Protein A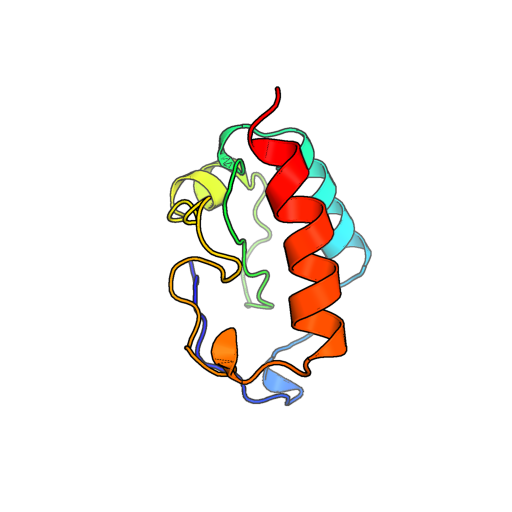F-A0A328TU14-F1 (afdb_monomer)

Structure (mmCIF, N/CA/C/O backbone):
data_AF-A0A328TU14-F1
#
_entry.id   AF-A0A328TU14-F1
#
loop_
_atom_site.group_PDB
_atom_site.id
_atom_site.type_symbol
_atom_site.label_atom_id
_atom_site.label_alt_id
_atom_site.label_comp_id
_atom_site.label_asym_id
_atom_site.label_entity_id
_atom_site.label_seq_id
_atom_site.pdbx_PDB_ins_code
_atom_site.Cartn_x
_atom_site.Cartn_y
_atom_site.Cartn_z
_atom_site.occupancy
_atom_site.B_iso_or_equiv
_atom_site.auth_seq_id
_atom_site.auth_comp_id
_atom_site.auth_asym_id
_atom_site.auth_atom_id
_atom_site.pdbx_PDB_model_num
ATOM 1 N N . MET A 1 1 ? -0.524 -11.415 8.431 1.00 70.50 1 MET A N 1
ATOM 2 C CA . MET A 1 1 ? -0.606 -10.410 7.354 1.00 70.50 1 MET A CA 1
ATOM 3 C 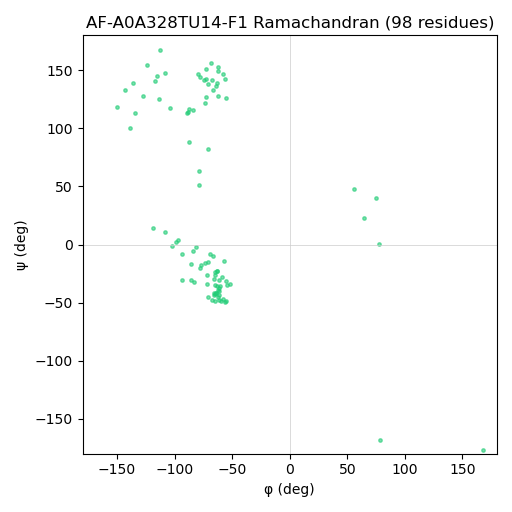C . MET A 1 1 ? -0.594 -11.105 6.024 1.00 70.50 1 MET A C 1
ATOM 5 O O . MET A 1 1 ? -0.015 -12.185 5.958 1.00 70.50 1 MET A O 1
ATOM 9 N N . LEU A 1 2 ? -1.176 -10.492 5.001 1.00 83.25 2 LEU A N 1
ATOM 10 C CA . LEU A 1 2 ? -1.077 -10.977 3.633 1.00 83.25 2 LEU A CA 1
ATOM 11 C C . LEU A 1 2 ? -0.350 -9.934 2.788 1.00 83.25 2 LEU A C 1
ATOM 13 O O . LEU A 1 2 ? -0.493 -8.736 3.025 1.00 83.25 2 LEU A O 1
ATOM 17 N N . GLN A 1 3 ? 0.500 -10.438 1.901 1.00 90.00 3 GLN A N 1
ATOM 18 C CA . GLN A 1 3 ? 1.210 -9.703 0.865 1.00 90.00 3 GLN A CA 1
ATOM 19 C C . GLN A 1 3 ? 1.402 -10.697 -0.285 1.00 90.00 3 GLN A C 1
ATOM 21 O O . GLN A 1 3 ? 1.982 -11.770 -0.076 1.00 90.00 3 GLN A O 1
ATOM 26 N N . GLY A 1 4 ? 0.838 -10.397 -1.449 1.00 89.44 4 GLY A N 1
ATOM 27 C CA . GLY A 1 4 ? 0.590 -11.366 -2.511 1.00 89.44 4 GLY A CA 1
ATOM 28 C C . GLY A 1 4 ? -0.603 -12.282 -2.207 1.00 89.44 4 GLY A C 1
ATOM 29 O O . GLY A 1 4 ? -0.504 -13.495 -2.437 1.00 89.44 4 GLY A O 1
ATOM 30 N N . ASP A 1 5 ? -1.696 -11.760 -1.629 1.00 87.12 5 AS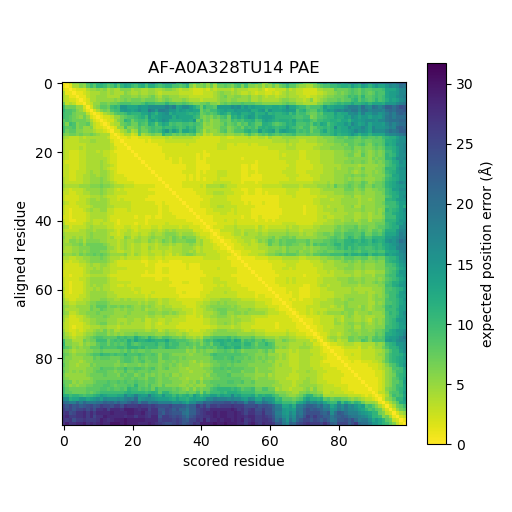P A N 1
ATOM 31 C CA . ASP A 1 5 ? -2.913 -12.538 -1.356 1.00 87.12 5 ASP A CA 1
ATOM 32 C C . ASP A 1 5 ? -3.428 -13.191 -2.642 1.00 87.12 5 ASP A C 1
ATOM 34 O O . ASP A 1 5 ? -3.680 -12.530 -3.639 1.00 87.12 5 ASP A O 1
ATOM 38 N N . ARG A 1 6 ? -3.616 -14.513 -2.611 1.00 85.31 6 ARG A N 1
ATOM 39 C CA . ARG A 1 6 ? -4.073 -15.314 -3.759 1.00 85.31 6 ARG A CA 1
ATOM 40 C C . ARG A 1 6 ? -5.564 -15.616 -3.721 1.00 85.31 6 ARG A C 1
ATOM 42 O O . ARG A 1 6 ? -6.064 -16.344 -4.579 1.00 85.31 6 ARG A O 1
ATOM 49 N N . ARG A 1 7 ? -6.284 -15.101 -2.725 1.00 80.00 7 ARG A N 1
ATOM 50 C CA . ARG A 1 7 ? -7.735 -15.267 -2.567 1.00 80.00 7 ARG A CA 1
ATOM 51 C C . ARG A 1 7 ? -8.494 -14.316 -3.504 1.00 80.00 7 ARG A C 1
ATOM 53 O O . ARG A 1 7 ? -9.377 -13.591 -3.075 1.00 80.00 7 ARG A O 1
ATOM 60 N N . HIS A 1 8 ? -8.158 -14.310 -4.795 1.00 67.12 8 HIS A N 1
ATOM 61 C CA . HIS A 1 8 ? -8.809 -13.472 -5.808 1.00 67.12 8 HIS A CA 1
ATOM 62 C C . HIS A 1 8 ? -10.150 -14.074 -6.247 1.00 67.12 8 HIS A C 1
ATOM 64 O O . HIS A 1 8 ? -10.314 -14.481 -7.399 1.00 67.12 8 HIS A O 1
ATOM 70 N N . ALA A 1 9 ? -11.107 -14.193 -5.329 1.00 71.50 9 ALA A N 1
ATOM 71 C CA . ALA A 1 9 ? -12.419 -14.718 -5.684 1.00 71.50 9 ALA A CA 1
ATOM 72 C C . ALA A 1 9 ? -13.201 -13.699 -6.534 1.00 71.50 9 ALA A C 1
ATOM 74 O O . ALA A 1 9 ? -13.957 -14.096 -7.422 1.00 71.50 9 ALA A O 1
ATOM 75 N N . GLY A 1 10 ? -13.017 -12.393 -6.286 1.00 68.81 10 GLY A N 1
ATOM 76 C CA . GLY A 1 10 ? -13.804 -11.337 -6.929 1.00 68.81 10 GLY A CA 1
ATOM 77 C C . GLY A 1 10 ? -15.281 -11.419 -6.540 1.00 68.81 10 GLY A C 1
ATOM 78 O O . GLY A 1 10 ? -16.158 -1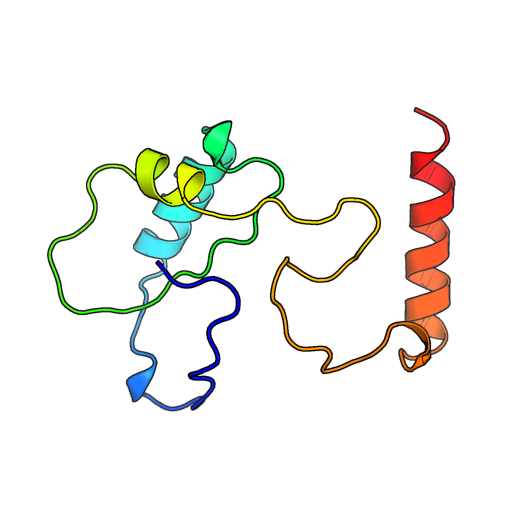0.981 -7.288 1.00 68.81 10 GLY A O 1
ATOM 79 N N . THR A 1 11 ? -15.566 -12.043 -5.396 1.00 77.69 11 THR A N 1
ATOM 80 C CA . THR A 1 11 ? -16.918 -12.318 -4.905 1.00 77.69 11 THR A CA 1
ATOM 81 C C . THR A 1 11 ? -17.193 -11.499 -3.644 1.00 77.69 11 THR A C 1
ATOM 83 O O . THR A 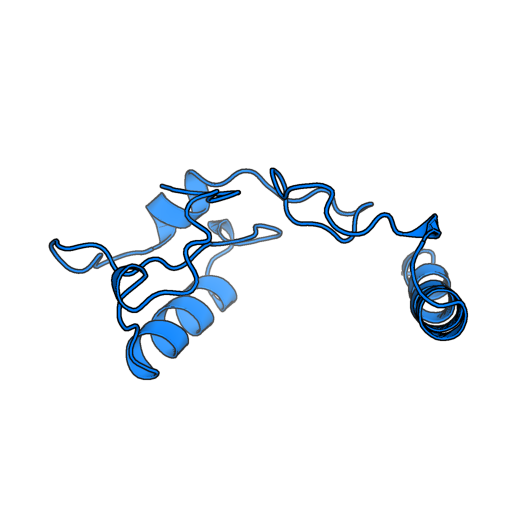1 11 ? -16.265 -10.971 -3.036 1.00 77.69 11 THR A O 1
ATOM 86 N N . PRO A 1 12 ? -18.453 -11.407 -3.180 1.00 75.75 12 PRO A N 1
ATOM 87 C CA . PRO A 1 12 ? -18.763 -10.737 -1.916 1.00 75.75 12 PRO A CA 1
ATOM 88 C C . PRO A 1 12 ? -18.024 -11.291 -0.682 1.00 75.75 12 PRO A C 1
ATOM 90 O O . PRO A 1 12 ? -18.029 -10.634 0.358 1.00 75.75 12 PRO A O 1
ATOM 93 N N . GLU A 1 13 ? -17.408 -12.475 -0.771 1.00 70.75 13 GLU A N 1
ATOM 94 C CA . GLU A 1 13 ? -16.566 -13.049 0.288 1.00 70.75 13 GLU A CA 1
ATOM 95 C C . GLU A 1 13 ? -15.298 -12.224 0.556 1.00 70.75 13 GLU A C 1
ATOM 97 O O . GLU A 1 13 ? -14.810 -12.235 1.685 1.00 70.75 13 GLU A O 1
ATOM 102 N N . ASP A 1 14 ? -14.840 -11.430 -0.420 1.00 70.75 14 ASP A N 1
ATOM 103 C CA . ASP A 1 14 ? -13.717 -10.486 -0.273 1.00 70.75 14 ASP A CA 1
ATOM 104 C C . ASP A 1 14 ? -14.060 -9.327 0.694 1.00 70.75 14 ASP A C 1
ATOM 106 O O . ASP A 1 14 ? -13.198 -8.558 1.127 1.00 70.75 14 ASP A O 1
ATOM 110 N N . GLY A 1 15 ? -15.337 -9.230 1.084 1.00 79.44 15 GLY A N 1
ATOM 111 C CA . GLY A 1 15 ? -15.845 -8.344 2.119 1.00 79.44 15 GLY A CA 1
ATOM 112 C C . GLY A 1 15 ? -16.021 -6.895 1.668 1.00 79.44 15 GLY A C 1
ATOM 113 O O . GLY A 1 15 ? -16.035 -6.563 0.485 1.00 79.44 15 GLY A O 1
ATOM 114 N N . VAL A 1 16 ? -16.244 -6.009 2.644 1.00 85.38 16 VAL A N 1
ATOM 115 C CA . VAL A 1 16 ? -16.484 -4.580 2.406 1.00 85.38 16 VAL A CA 1
ATOM 116 C C . VAL A 1 16 ? -15.533 -3.739 3.243 1.00 85.38 16 VAL A C 1
ATOM 118 O O . VAL A 1 16 ? -15.454 -3.891 4.460 1.00 85.38 16 VAL A O 1
ATOM 121 N N . ILE A 1 17 ? -14.837 -2.811 2.592 1.00 89.31 17 ILE A N 1
ATOM 122 C CA . ILE A 1 17 ? -13.973 -1.830 3.248 1.00 89.31 17 ILE A CA 1
ATOM 123 C C . ILE A 1 17 ? -14.595 -0.454 3.041 1.00 89.31 17 ILE A C 1
ATOM 125 O O . ILE A 1 17 ? -14.873 -0.030 1.916 1.00 89.31 17 ILE A O 1
ATOM 129 N N . SER A 1 18 ? -14.838 0.268 4.133 1.00 91.50 18 SER A N 1
ATOM 130 C CA . SER A 1 18 ? -15.399 1.614 4.040 1.00 91.50 18 SER A CA 1
ATOM 131 C C . SER A 1 18 ? -14.364 2.619 3.522 1.00 91.50 18 SER A C 1
ATOM 133 O O . SER A 1 18 ? -13.173 2.527 3.818 1.00 91.50 18 SER A O 1
ATOM 135 N N . ARG A 1 19 ? -14.826 3.677 2.842 1.00 94.81 19 ARG A N 1
ATOM 136 C CA . ARG A 1 19 ? -13.956 4.794 2.414 1.00 94.81 19 ARG A CA 1
ATOM 137 C C . ARG A 1 19 ? -13.186 5.429 3.576 1.00 94.81 19 ARG A C 1
ATOM 139 O O . ARG A 1 19 ? -12.072 5.899 3.385 1.00 94.81 19 ARG A O 1
ATOM 146 N N . LYS A 1 20 ? -13.770 5.428 4.781 1.00 94.69 20 LYS A N 1
ATOM 147 C CA . LYS A 1 20 ? -13.114 5.926 5.995 1.00 94.69 20 LYS A CA 1
ATOM 148 C C . LYS A 1 20 ? -11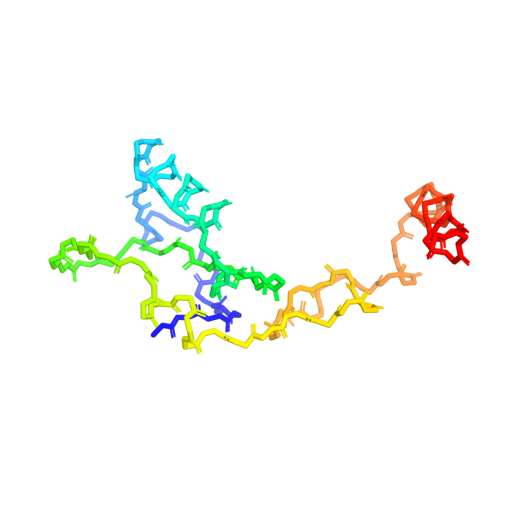.913 5.058 6.381 1.00 94.69 20 LYS A C 1
ATOM 150 O O . LYS A 1 20 ? -10.874 5.616 6.704 1.00 94.69 20 LYS A O 1
ATOM 155 N N . GLN A 1 21 ? -12.041 3.733 6.319 1.00 92.31 21 GLN A N 1
ATOM 156 C CA . GLN A 1 21 ? -10.933 2.813 6.605 1.00 92.31 21 GLN A CA 1
ATOM 157 C C . GLN A 1 21 ? -9.821 2.936 5.561 1.00 92.31 21 GLN A C 1
ATOM 159 O O . GLN A 1 21 ? -8.658 3.020 5.936 1.00 92.31 21 GLN A O 1
ATOM 164 N N . ILE A 1 22 ? -10.173 3.055 4.274 1.00 94.12 22 ILE A N 1
ATOM 165 C CA . ILE A 1 22 ? -9.193 3.331 3.208 1.00 94.12 22 ILE A CA 1
ATOM 166 C C . ILE A 1 22 ? -8.425 4.622 3.521 1.00 94.12 22 ILE A C 1
ATOM 168 O O . ILE A 1 22 ? -7.198 4.628 3.524 1.00 94.12 22 ILE A O 1
ATOM 172 N N . ALA A 1 23 ? -9.134 5.708 3.846 1.00 96.12 23 ALA A N 1
ATOM 173 C CA . ALA A 1 23 ? -8.502 6.982 4.180 1.00 96.12 23 ALA A CA 1
ATOM 174 C C . ALA A 1 23 ? -7.594 6.888 5.418 1.00 96.12 23 ALA A C 1
ATOM 176 O O . ALA A 1 23 ? -6.515 7.471 5.418 1.00 96.12 23 ALA A O 1
ATOM 177 N N . GLN A 1 24 ? -8.003 6.146 6.453 1.00 95.44 24 GLN A N 1
ATOM 178 C CA . GLN A 1 24 ? -7.176 5.918 7.641 1.00 95.44 24 GLN A CA 1
ATOM 179 C C . GLN A 1 24 ? -5.858 5.230 7.281 1.00 95.44 24 GLN A C 1
ATOM 181 O O . GLN A 1 24 ? -4.805 5.729 7.663 1.00 95.44 24 GLN A O 1
ATOM 186 N N . VAL A 1 25 ? -5.905 4.148 6.500 1.00 96.00 25 VAL A N 1
ATOM 187 C CA . VAL A 1 25 ? -4.698 3.423 6.073 1.00 96.00 25 VAL A CA 1
ATOM 188 C C . VAL A 1 25 ? -3.786 4.316 5.232 1.00 96.00 25 VAL A C 1
ATOM 190 O O . VAL A 1 25 ? -2.592 4.385 5.509 1.00 96.00 25 VAL A O 1
ATOM 193 N N . LEU A 1 26 ? -4.338 5.060 4.266 1.00 96.94 26 LEU A N 1
ATOM 194 C CA . LEU A 1 26 ? -3.558 5.964 3.413 1.00 96.94 26 LEU A CA 1
ATOM 195 C C . LEU A 1 26 ? -2.862 7.071 4.215 1.00 96.94 26 LEU A C 1
ATOM 197 O O . LEU A 1 26 ? -1.668 7.301 4.039 1.00 96.94 26 LEU A O 1
ATOM 201 N N . VAL A 1 27 ? -3.586 7.746 5.113 1.00 96.75 27 VAL A N 1
ATOM 202 C CA . VAL A 1 27 ? -3.012 8.815 5.949 1.00 96.75 27 VAL A CA 1
ATOM 203 C C . VAL A 1 27 ? -1.938 8.257 6.884 1.00 96.75 27 VAL A C 1
ATOM 205 O O . VAL A 1 27 ? -0.883 8.875 7.043 1.00 96.75 27 VAL A O 1
ATOM 208 N N . SER A 1 28 ? -2.182 7.086 7.476 1.00 96.81 28 SER A N 1
ATOM 209 C CA . SER A 1 28 ? -1.206 6.415 8.333 1.00 96.81 28 SER A CA 1
ATOM 210 C C . SER A 1 28 ? 0.049 5.992 7.575 1.00 96.81 28 SER A C 1
ATOM 212 O O . SER A 1 28 ? 1.138 6.195 8.097 1.00 96.81 28 SER A O 1
ATOM 214 N N . ALA A 1 29 ? -0.075 5.456 6.358 1.00 97.12 29 ALA A N 1
ATOM 215 C CA . ALA A 1 29 ? 1.071 5.066 5.537 1.00 97.12 29 ALA A CA 1
ATOM 216 C C . ALA A 1 29 ? 1.920 6.280 5.122 1.00 97.12 29 ALA A C 1
ATOM 218 O O . ALA A 1 29 ? 3.140 6.245 5.236 1.00 97.12 29 ALA A O 1
ATOM 219 N N . LEU A 1 30 ? 1.282 7.387 4.721 1.00 97.19 30 LEU A N 1
ATOM 220 C CA . LEU A 1 30 ? 1.982 8.616 4.314 1.00 97.19 30 LEU A CA 1
ATOM 221 C C . LEU A 1 30 ? 2.809 9.264 5.433 1.00 97.19 30 LEU A C 1
ATOM 223 O O . LEU A 1 30 ? 3.721 10.033 5.146 1.00 97.19 30 LEU A O 1
ATOM 227 N N . SER A 1 31 ? 2.473 8.988 6.693 1.00 95.94 31 SER A N 1
ATOM 228 C CA . SER A 1 31 ? 3.115 9.600 7.863 1.00 95.94 31 SER A CA 1
ATOM 229 C C . SER A 1 31 ? 4.019 8.625 8.626 1.00 95.94 31 SER A C 1
ATOM 231 O O . SER A 1 31 ? 4.401 8.921 9.758 1.00 95.94 31 SER A O 1
ATOM 233 N N . ASN A 1 32 ? 4.307 7.447 8.061 1.00 97.94 32 ASN A N 1
ATOM 234 C CA . ASN A 1 32 ? 5.005 6.370 8.754 1.00 97.94 32 ASN A CA 1
ATOM 235 C C . ASN A 1 32 ? 6.112 5.762 7.893 1.00 97.94 32 ASN A C 1
ATOM 237 O O . ASN A 1 32 ? 5.844 5.061 6.919 1.00 97.94 32 ASN A O 1
ATOM 241 N N . ASP A 1 33 ? 7.359 5.951 8.319 1.00 98.06 33 ASP A N 1
ATOM 242 C CA . ASP A 1 33 ? 8.531 5.439 7.608 1.00 98.06 33 ASP A CA 1
ATOM 243 C C . ASP A 1 33 ? 8.513 3.911 7.447 1.00 98.06 33 ASP A C 1
ATOM 245 O O . ASP A 1 33 ? 9.039 3.402 6.455 1.00 98.06 33 ASP A O 1
ATOM 249 N N . ALA A 1 34 ? 7.869 3.169 8.359 1.00 98.06 34 ALA A N 1
ATOM 250 C CA . ALA A 1 34 ? 7.741 1.715 8.253 1.00 98.06 34 ALA A CA 1
ATOM 251 C C . ALA A 1 34 ? 6.947 1.275 7.012 1.00 98.06 34 ALA A C 1
ATOM 253 O O . ALA A 1 34 ? 7.130 0.150 6.554 1.00 98.06 34 ALA A O 1
ATOM 254 N N . ALA A 1 35 ? 6.098 2.144 6.453 1.00 97.44 35 ALA A N 1
ATOM 255 C CA . ALA A 1 35 ? 5.341 1.883 5.229 1.00 97.4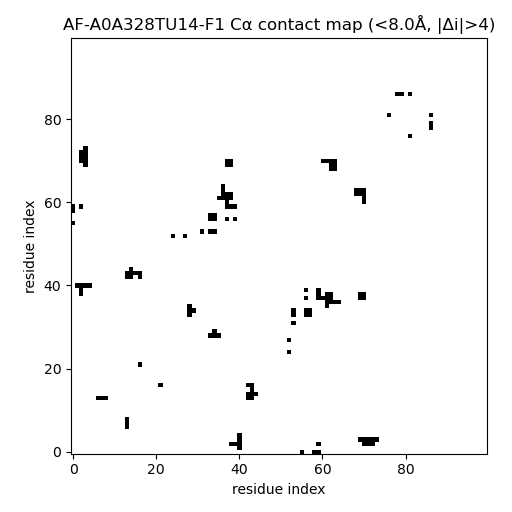4 35 ALA A CA 1
ATOM 256 C C . ALA A 1 35 ? 6.137 2.175 3.943 1.00 97.44 35 ALA A C 1
ATOM 258 O O . ALA A 1 35 ? 5.648 1.914 2.844 1.00 97.44 35 ALA A O 1
ATOM 259 N N . THR A 1 36 ? 7.352 2.722 4.051 1.00 96.56 36 THR A N 1
ATOM 260 C CA . THR A 1 36 ? 8.136 3.160 2.890 1.00 96.56 36 THR A CA 1
ATOM 261 C C . THR A 1 36 ? 8.469 1.998 1.965 1.00 96.56 36 THR A C 1
ATOM 263 O O . THR A 1 36 ? 9.090 1.021 2.389 1.00 96.56 36 THR A O 1
ATOM 266 N N . ASN A 1 37 ? 8.145 2.168 0.677 1.00 95.44 37 ASN A N 1
ATOM 267 C CA . ASN A 1 37 ? 8.450 1.209 -0.384 1.00 95.44 37 ASN A CA 1
ATOM 268 C C . ASN A 1 37 ? 7.879 -0.187 -0.080 1.00 95.44 37 ASN A C 1
ATOM 270 O O . ASN A 1 37 ? 8.602 -1.183 -0.119 1.00 95.44 37 ASN A O 1
ATOM 274 N N . LYS A 1 38 ? 6.603 -0.245 0.316 1.00 96.06 38 LYS A N 1
ATOM 275 C CA . LYS A 1 38 ? 5.889 -1.493 0.590 1.00 96.06 38 LYS A CA 1
ATOM 276 C C . LYS A 1 38 ? 4.498 -1.459 -0.016 1.00 96.06 38 LYS A C 1
ATOM 278 O O . LYS A 1 38 ? 3.767 -0.480 0.146 1.00 96.06 38 LYS A O 1
ATOM 283 N N . THR A 1 39 ? 4.100 -2.584 -0.583 1.00 94.75 39 THR A N 1
ATOM 284 C CA . THR A 1 39 ? 2.723 -2.830 -0.986 1.00 94.75 39 THR A CA 1
ATOM 285 C C . THR A 1 39 ? 1.952 -3.405 0.200 1.00 94.75 39 THR A C 1
ATOM 287 O O . THR A 1 39 ? 2.277 -4.475 0.713 1.00 94.75 39 THR A O 1
ATOM 290 N N . PHE A 1 40 ? 0.943 -2.664 0.669 1.00 94.88 40 PHE A N 1
ATOM 291 C CA . PHE A 1 40 ? 0.068 -3.067 1.771 1.00 94.88 4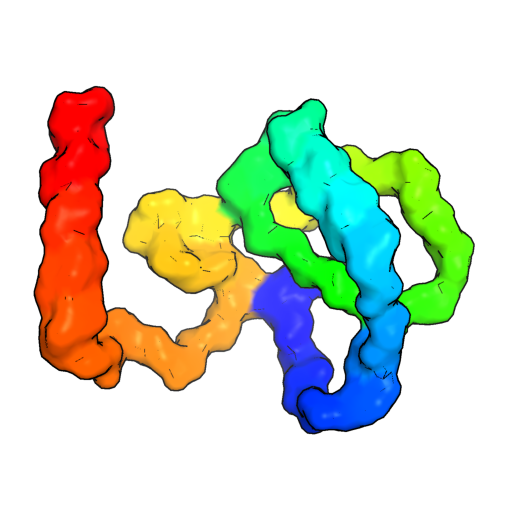0 PHE A CA 1
ATOM 292 C C . PHE A 1 40 ? -1.293 -3.515 1.234 1.00 94.88 40 PHE A C 1
ATOM 294 O O . PHE A 1 40 ? -2.047 -2.715 0.678 1.00 94.88 40 PHE A O 1
ATOM 301 N N . GLU A 1 41 ? -1.637 -4.781 1.454 1.00 92.62 41 GLU A N 1
ATOM 302 C CA . GLU A 1 41 ? -2.939 -5.333 1.088 1.00 92.62 41 GLU A CA 1
ATOM 303 C C . GLU A 1 41 ? -3.942 -5.149 2.229 1.00 92.62 41 GLU A C 1
ATOM 305 O O . GLU A 1 41 ? -3.829 -5.742 3.305 1.00 92.62 41 GLU A O 1
ATOM 310 N N . LEU A 1 42 ? -4.957 -4.316 1.993 1.00 91.88 42 LEU A N 1
ATOM 311 C CA . LEU A 1 42 ? -6.046 -4.117 2.940 1.00 91.88 42 LEU A CA 1
ATOM 312 C C . LEU A 1 42 ? -7.150 -5.147 2.687 1.00 91.88 42 LEU A C 1
ATOM 314 O O . LEU A 1 42 ? -7.830 -5.092 1.666 1.00 91.88 42 LEU A O 1
ATOM 318 N N . VAL A 1 43 ? -7.353 -6.047 3.649 1.00 88.62 43 VAL A N 1
ATOM 319 C CA . VAL A 1 43 ? -8.346 -7.129 3.581 1.00 88.62 43 VAL A CA 1
ATOM 320 C C . VAL A 1 43 ? -9.438 -6.958 4.638 1.00 88.62 43 VAL A C 1
ATOM 322 O O . VAL A 1 43 ? -9.185 -6.500 5.755 1.00 88.62 43 VAL A O 1
ATOM 325 N N . ALA A 1 44 ? -10.670 -7.331 4.294 1.00 88.50 44 ALA A N 1
ATOM 326 C CA . ALA A 1 44 ? -11.801 -7.297 5.214 1.00 88.50 44 ALA A CA 1
ATOM 327 C C . ALA A 1 44 ? -11.891 -8.606 6.012 1.00 88.50 44 ALA A C 1
ATOM 329 O O . ALA A 1 44 ? -12.598 -9.538 5.635 1.00 88.50 44 ALA A O 1
ATOM 330 N N . GLU A 1 45 ? -11.198 -8.670 7.148 1.00 86.31 45 GLU A N 1
ATOM 331 C CA . GLU A 1 45 ? -11.264 -9.816 8.061 1.00 86.31 45 GLU A CA 1
ATOM 332 C C . GLU A 1 45 ? -12.032 -9.480 9.346 1.00 86.31 45 GLU A C 1
ATOM 334 O O . GLU A 1 45 ? -12.036 -8.344 9.826 1.00 86.31 45 GLU A O 1
ATOM 339 N N . ARG A 1 46 ? -12.722 -10.478 9.914 1.00 86.62 46 ARG A N 1
ATOM 340 C CA . ARG A 1 46 ? -13.428 -10.313 11.192 1.00 86.62 46 ARG A CA 1
ATOM 341 C C . ARG A 1 46 ? -12.420 -10.251 12.334 1.00 86.62 46 ARG A C 1
ATOM 343 O O . ARG A 1 46 ? -11.643 -11.183 12.518 1.00 86.62 46 ARG A O 1
ATOM 350 N N . GLY A 1 47 ? -12.510 -9.210 13.151 1.00 87.25 47 GLY A N 1
ATOM 351 C CA . GLY A 1 47 ? -11.684 -9.051 14.339 1.00 87.25 47 GLY A CA 1
ATOM 352 C C . GLY A 1 47 ? -11.782 -7.646 14.913 1.00 87.25 47 GLY A C 1
ATOM 353 O O . GLY A 1 47 ? -12.544 -6.811 14.423 1.00 87.25 47 GLY A O 1
ATOM 354 N N . GLU A 1 48 ? -10.998 -7.404 15.957 1.00 88.44 48 GLU A N 1
ATOM 355 C CA . GLU A 1 48 ? -10.837 -6.067 16.515 1.00 88.44 48 GLU A CA 1
ATOM 356 C C . GLU A 1 48 ? -10.111 -5.156 15.522 1.00 88.44 48 GLU A C 1
ATOM 358 O O . GLU A 1 48 ? -9.175 -5.575 14.834 1.00 88.44 48 GLU A O 1
ATOM 363 N N . ALA A 1 49 ? -10.537 -3.895 15.464 1.00 86.75 49 ALA A N 1
ATOM 364 C CA . ALA A 1 49 ? -9.865 -2.895 14.649 1.00 86.75 49 ALA A CA 1
ATOM 365 C C . ALA A 1 49 ? -8.443 -2.659 15.173 1.00 86.75 49 ALA A C 1
ATOM 367 O O . ALA A 1 49 ? -8.227 -2.514 16.378 1.00 86.75 49 ALA A O 1
ATOM 368 N N . GLN A 1 50 ? -7.474 -2.580 14.265 1.00 88.94 50 GLN A N 1
ATOM 369 C CA . GLN A 1 50 ? -6.088 -2.320 14.626 1.00 88.94 50 GLN A CA 1
ATOM 370 C C . GLN A 1 50 ? -5.942 -0.845 15.035 1.00 88.94 50 GLN A C 1
ATOM 372 O O . GLN A 1 50 ? -6.274 0.040 14.243 1.00 88.94 50 GLN A O 1
ATOM 377 N N . PRO A 1 51 ? -5.472 -0.553 16.261 1.00 88.81 51 PRO A N 1
ATOM 378 C CA . PRO A 1 51 ? -5.336 0.823 16.740 1.00 88.81 51 PRO A CA 1
ATOM 379 C C . PRO A 1 51 ? -4.100 1.529 16.167 1.00 88.81 51 PRO A C 1
ATOM 381 O O . PRO A 1 51 ? -4.041 2.756 16.167 1.00 88.81 51 PRO A O 1
ATOM 384 N N . ASP A 1 52 ? -3.122 0.755 15.696 1.00 93.56 52 ASP A N 1
ATOM 385 C CA . ASP A 1 52 ? -1.876 1.213 15.095 1.00 93.56 52 ASP A CA 1
ATOM 386 C C . ASP A 1 52 ? -1.503 0.273 13.942 1.00 93.56 52 ASP A C 1
ATOM 388 O O . ASP A 1 52 ? -1.545 -0.952 14.082 1.00 93.56 52 ASP A O 1
ATOM 392 N N . PHE A 1 53 ? -1.146 0.856 12.801 1.00 95.44 53 PHE A N 1
ATOM 393 C CA . PHE A 1 53 ? -0.723 0.126 11.609 1.00 95.44 53 PHE A CA 1
ATOM 394 C C . PHE A 1 53 ? 0.801 -0.034 11.522 1.00 95.44 53 PHE A C 1
ATOM 396 O O . PHE A 1 53 ? 1.275 -0.789 10.682 1.00 95.44 53 PHE A O 1
ATOM 403 N N . THR A 1 54 ? 1.590 0.613 12.385 1.00 97.06 54 THR A N 1
ATOM 404 C CA . THR A 1 54 ? 3.062 0.531 12.348 1.00 97.06 54 THR A CA 1
ATOM 405 C C . THR A 1 54 ? 3.592 -0.903 12.417 1.00 97.06 54 THR A C 1
ATOM 407 O O . THR A 1 54 ? 4.388 -1.264 11.547 1.00 97.06 54 THR A O 1
ATOM 410 N N . PRO A 1 55 ? 3.141 -1.763 13.358 1.00 96.12 55 PRO A N 1
ATOM 411 C CA . PRO A 1 55 ? 3.590 -3.155 13.396 1.00 96.12 55 PRO A CA 1
ATOM 412 C C . PRO A 1 55 ? 3.208 -3.899 12.121 1.00 96.12 55 PRO A C 1
ATOM 414 O O . PRO A 1 55 ? 3.929 -4.788 11.681 1.00 96.12 55 PRO A O 1
ATOM 417 N N . LEU A 1 56 ? 2.090 -3.498 11.505 1.00 95.00 56 LEU A N 1
ATOM 418 C CA . LEU A 1 56 ? 1.654 -4.099 10.266 1.00 95.00 56 LEU A CA 1
ATOM 419 C C . LEU A 1 56 ? 2.606 -3.762 9.115 1.00 95.00 56 LEU A C 1
ATOM 421 O O . LEU A 1 56 ? 3.064 -4.645 8.403 1.00 95.00 56 LEU A O 1
ATOM 425 N N . PHE A 1 57 ? 2.972 -2.493 8.970 1.00 96.81 57 PHE A N 1
ATOM 426 C CA . PHE A 1 57 ? 3.925 -2.076 7.946 1.00 96.81 57 PHE A CA 1
ATOM 427 C C . PHE A 1 57 ? 5.322 -2.683 8.143 1.00 96.81 57 PHE A C 1
ATOM 429 O O . PHE A 1 57 ? 5.986 -3.021 7.166 1.00 96.81 57 PHE A O 1
ATOM 436 N N . MET A 1 58 ? 5.767 -2.857 9.391 1.00 96.69 58 MET A N 1
ATOM 437 C CA . MET A 1 58 ? 7.072 -3.459 9.696 1.00 96.69 58 MET A CA 1
ATOM 438 C C . MET A 1 58 ? 7.180 -4.926 9.262 1.00 96.69 58 MET A C 1
ATOM 440 O O . MET A 1 58 ? 8.255 -5.347 8.837 1.00 96.69 58 MET A O 1
ATOM 444 N N . ASP A 1 59 ? 6.086 -5.681 9.354 1.00 96.25 59 ASP A N 1
ATOM 445 C CA . ASP A 1 59 ? 6.037 -7.099 8.976 1.00 96.25 59 ASP A CA 1
ATOM 446 C C . ASP A 1 59 ? 6.052 -7.318 7.450 1.00 96.25 59 ASP A C 1
ATOM 448 O O . ASP A 1 59 ? 6.315 -8.431 6.988 1.00 96.25 59 ASP A O 1
ATOM 452 N N . LEU A 1 60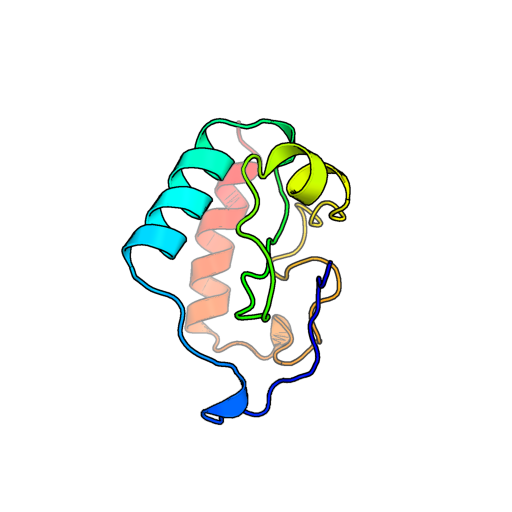 ? 5.785 -6.274 6.658 1.00 96.50 60 LEU A N 1
ATOM 453 C CA . LEU A 1 60 ? 5.771 -6.347 5.199 1.00 96.50 60 LEU A CA 1
ATOM 454 C C . LEU A 1 60 ? 7.183 -6.344 4.594 1.00 96.50 60 LEU A C 1
ATOM 456 O O . LEU A 1 60 ? 8.090 -5.605 5.006 1.00 96.50 60 LEU A O 1
ATOM 460 N N . GLN A 1 61 ? 7.347 -7.103 3.514 1.00 96.94 61 GLN A N 1
ATOM 461 C CA . GLN A 1 61 ? 8.543 -7.054 2.680 1.00 96.94 61 GLN A CA 1
ATOM 462 C C . GLN A 1 61 ? 8.554 -5.760 1.861 1.00 96.94 61 GLN A C 1
ATOM 464 O O . GLN A 1 61 ? 7.511 -5.275 1.426 1.00 96.94 61 GLN A O 1
ATOM 469 N N . ALA A 1 62 ? 9.741 -5.174 1.690 1.00 96.31 62 ALA A N 1
ATOM 470 C CA . ALA A 1 62 ? 9.896 -4.008 0.828 1.00 96.31 62 ALA A CA 1
ATOM 471 C C . ALA A 1 62 ? 9.832 -4.413 -0.647 1.00 96.31 62 ALA A C 1
ATOM 473 O O . ALA A 1 62 ? 10.393 -5.441 -1.037 1.00 96.31 62 ALA A O 1
ATOM 474 N N . ASP A 1 63 ? 9.196 -3.570 -1.450 1.00 95.12 63 ASP A N 1
ATOM 475 C CA . ASP A 1 63 ? 9.126 -3.728 -2.892 1.00 95.12 63 ASP A CA 1
ATOM 476 C C . ASP A 1 63 ? 10.505 -3.509 -3.522 1.00 95.12 63 ASP A C 1
ATOM 478 O O . ASP A 1 63 ? 11.402 -2.867 -2.958 1.00 95.12 63 ASP A O 1
ATOM 482 N N . ASN A 1 64 ? 10.699 -4.077 -4.708 1.00 91.19 64 ASN A N 1
ATOM 483 C CA . ASN A 1 64 ? 11.939 -3.904 -5.447 1.00 91.19 64 ASN A CA 1
ATOM 484 C C . ASN A 1 64 ? 11.866 -2.587 -6.242 1.00 91.19 64 ASN A C 1
ATOM 486 O O . ASN A 1 64 ? 11.076 -2.516 -7.178 1.00 91.19 64 ASN A O 1
ATOM 490 N N . PRO A 1 65 ? 12.716 -1.580 -5.961 1.00 88.25 65 PRO A N 1
ATOM 491 C CA . PRO A 1 65 ? 12.628 -0.276 -6.621 1.00 88.25 65 PRO A CA 1
ATOM 492 C C . PRO A 1 65 ? 13.005 -0.309 -8.113 1.00 88.25 65 PRO A C 1
ATOM 494 O O . PRO A 1 65 ? 12.861 0.692 -8.807 1.00 88.25 65 PRO A O 1
ATOM 497 N N . GLN A 1 66 ? 13.523 -1.433 -8.616 1.00 84.81 66 GLN A N 1
ATOM 498 C CA . GLN A 1 66 ? 13.788 -1.670 -10.036 1.00 84.81 66 GLN A CA 1
ATOM 499 C C . GLN A 1 66 ? 12.666 -2.450 -10.741 1.00 84.81 66 GLN A C 1
ATOM 501 O O . GLN A 1 66 ? 12.826 -2.807 -11.910 1.00 84.81 66 GLN A O 1
ATOM 506 N N . LYS A 1 67 ? 11.562 -2.757 -10.053 1.00 83.25 67 LYS A N 1
ATOM 507 C CA . LYS A 1 67 ? 10.393 -3.440 -10.616 1.00 83.25 67 LYS A CA 1
ATOM 508 C C . LYS A 1 67 ? 9.136 -2.605 -10.406 1.00 83.25 67 LYS A C 1
ATOM 510 O O . LYS A 1 67 ? 9.066 -1.807 -9.481 1.00 83.25 67 LYS A O 1
ATOM 515 N N . ASN A 1 68 ? 8.157 -2.819 -11.279 1.00 81.81 68 ASN A N 1
ATOM 516 C CA . ASN A 1 68 ? 6.860 -2.154 -11.181 1.00 81.81 68 ASN A CA 1
ATOM 517 C C . ASN A 1 68 ? 5.898 -2.909 -10.255 1.00 81.81 68 ASN A C 1
ATOM 519 O O . ASN A 1 68 ? 5.048 -2.284 -9.631 1.00 81.81 68 ASN A O 1
ATOM 523 N N . ASP A 1 69 ? 6.038 -4.232 -10.175 1.00 86.88 69 ASP A N 1
ATOM 524 C CA . ASP A 1 69 ? 5.163 -5.090 -9.378 1.00 86.88 69 ASP A CA 1
ATOM 525 C C . ASP A 1 69 ? 5.536 -5.058 -7.892 1.00 86.88 69 ASP A C 1
ATOM 527 O O . ASP A 1 69 ? 6.724 -4.978 -7.536 1.00 86.88 69 ASP A O 1
ATOM 531 N N . GLY A 1 70 ? 4.523 -5.191 -7.033 1.00 89.62 70 GLY A N 1
ATOM 532 C CA . GLY A 1 70 ? 4.713 -5.368 -5.601 1.00 89.62 70 GLY A CA 1
ATOM 533 C C . GLY A 1 70 ? 5.475 -6.658 -5.308 1.00 89.62 70 GLY A C 1
ATOM 534 O O . GLY A 1 70 ? 5.456 -7.632 -6.073 1.00 89.62 70 GLY A O 1
ATOM 535 N N . VAL A 1 71 ? 6.202 -6.701 -4.192 1.00 93.12 71 VAL A N 1
ATOM 536 C CA . VAL A 1 71 ? 6.893 -7.938 -3.820 1.00 93.12 71 VAL A CA 1
ATOM 537 C C . VAL A 1 71 ? 5.867 -9.024 -3.487 1.00 93.12 71 VAL A C 1
ATOM 539 O O . VAL A 1 71 ? 4.936 -8.805 -2.720 1.00 93.12 71 VAL A O 1
ATOM 542 N N . LEU A 1 72 ? 6.095 -10.218 -4.047 1.00 92.81 72 LEU A N 1
ATOM 543 C CA . LEU A 1 72 ? 5.227 -11.406 -3.991 1.00 92.81 72 LEU A CA 1
ATOM 544 C C . LEU A 1 72 ? 4.000 -11.393 -4.914 1.00 92.81 72 LEU A C 1
ATOM 546 O O . LEU A 1 72 ? 3.298 -12.411 -4.953 1.00 92.81 72 LEU A O 1
ATOM 550 N N . ASP A 1 73 ? 3.798 -10.337 -5.704 1.00 88.81 73 ASP A N 1
ATOM 551 C CA . ASP A 1 73 ? 2.759 -10.321 -6.734 1.00 88.81 73 ASP A CA 1
ATOM 552 C C . ASP A 1 73 ? 2.951 -11.466 -7.741 1.00 88.81 73 ASP A C 1
ATOM 554 O O . ASP A 1 73 ? 4.065 -11.911 -8.052 1.00 88.81 73 ASP A O 1
ATOM 558 N N . LEU A 1 74 ? 1.829 -11.981 -8.247 1.00 86.62 74 LEU A N 1
ATOM 559 C CA . LEU A 1 74 ? 1.840 -12.960 -9.326 1.00 86.62 74 LEU A CA 1
ATOM 560 C C . LEU A 1 74 ? 2.262 -12.282 -10.630 1.00 86.62 74 LEU A C 1
ATOM 562 O O . LEU A 1 74 ? 1.757 -11.221 -10.984 1.00 86.62 74 LEU A O 1
ATOM 566 N N . ASN A 1 75 ? 3.101 -12.967 -11.407 1.00 82.81 75 ASN A N 1
ATOM 567 C CA . ASN A 1 75 ? 3.413 -12.554 -12.773 1.00 82.81 75 ASN A CA 1
ATOM 568 C C . ASN A 1 75 ? 2.187 -12.800 -13.672 1.00 82.81 75 ASN A C 1
ATOM 570 O O . ASN A 1 75 ? 2.094 -13.844 -14.319 1.00 82.81 75 ASN A O 1
ATOM 574 N N . ASN A 1 76 ? 1.227 -11.876 -13.666 1.00 78.50 76 ASN A N 1
ATOM 575 C CA . ASN A 1 76 ? -0.000 -11.969 -14.461 1.00 78.50 76 ASN A CA 1
ATOM 576 C C . ASN A 1 76 ? 0.122 -11.249 -15.818 1.00 78.50 76 ASN A C 1
ATOM 578 O O . ASN A 1 76 ? -0.475 -11.691 -16.794 1.00 78.50 76 ASN A O 1
ATOM 582 N N . MET A 1 77 ? 0.922 -10.179 -15.893 1.00 83.00 77 MET A N 1
ATOM 583 C CA . MET A 1 77 ? 1.206 -9.431 -17.123 1.00 83.00 77 MET A CA 1
ATOM 584 C C . MET A 1 77 ? 2.694 -9.058 -17.171 1.00 83.00 77 MET A C 1
ATOM 586 O O . MET A 1 77 ? 3.125 -8.138 -16.480 1.00 83.00 77 MET A O 1
ATOM 590 N N . PRO A 1 78 ? 3.524 -9.792 -17.929 1.00 83.44 78 PRO A N 1
ATOM 591 C CA . PRO A 1 78 ? 4.928 -9.438 -18.087 1.00 83.44 78 PRO A CA 1
ATOM 592 C C . PRO A 1 78 ? 5.080 -8.083 -18.785 1.00 83.44 78 PRO A C 1
ATOM 594 O O . PRO A 1 78 ? 4.432 -7.837 -19.796 1.00 83.44 78 PRO A O 1
ATOM 597 N N . PHE A 1 79 ? 6.020 -7.249 -18.328 1.00 83.25 79 PHE A N 1
ATOM 598 C CA . PHE A 1 79 ? 6.289 -5.934 -18.932 1.00 83.25 79 PHE A CA 1
ATOM 599 C C . PHE A 1 79 ? 6.529 -5.984 -20.454 1.00 83.25 79 PHE A C 1
ATOM 601 O O . PHE A 1 79 ? 6.150 -5.072 -21.177 1.00 83.25 79 PHE A O 1
ATOM 608 N N . SER A 1 80 ? 7.151 -7.051 -20.966 1.00 86.25 80 SER A N 1
ATOM 609 C CA . SER A 1 80 ? 7.394 -7.231 -22.406 1.00 86.25 80 SER A CA 1
ATOM 610 C C . SER A 1 80 ? 6.139 -7.528 -23.229 1.00 86.25 80 SER A C 1
ATOM 612 O O . SER A 1 80 ? 6.197 -7.482 -24.454 1.00 86.25 80 SER A O 1
ATOM 614 N N . GLU A 1 81 ? 5.045 -7.897 -22.569 1.00 89.62 81 GLU A N 1
ATOM 615 C CA . GLU A 1 81 ? 3.753 -8.218 -23.180 1.00 89.62 81 GLU A CA 1
ATOM 616 C C . GLU A 1 81 ? 2.744 -7.069 -23.031 1.00 89.62 81 GLU A C 1
ATOM 618 O O . GLU A 1 81 ? 1.632 -7.152 -23.554 1.00 89.62 81 GLU A O 1
ATOM 623 N N . GLU A 1 82 ? 3.138 -5.981 -22.362 1.00 89.88 82 GLU A N 1
ATOM 624 C CA . GLU A 1 82 ? 2.363 -4.746 -22.293 1.00 89.88 82 GLU A CA 1
ATOM 625 C C . GLU A 1 82 ? 2.186 -4.125 -23.691 1.00 89.88 82 GLU A C 1
ATOM 627 O O . GLU A 1 82 ? 3.067 -4.243 -24.553 1.00 89.88 82 GLU A O 1
ATOM 632 N N . PRO A 1 83 ? 1.077 -3.410 -23.949 1.00 94.00 83 PRO A N 1
ATOM 633 C CA . PRO A 1 83 ? 0.902 -2.688 -25.201 1.00 94.00 83 PRO A CA 1
ATOM 634 C C . PRO A 1 83 ? 2.049 -1.702 -25.457 1.00 94.00 83 PRO A C 1
ATOM 636 O O . PRO A 1 83 ? 2.504 -1.003 -24.552 1.00 94.00 83 PRO A O 1
ATOM 639 N N . GLU A 1 84 ? 2.470 -1.575 -26.719 1.00 94.69 84 GLU A N 1
ATOM 640 C CA . GLU A 1 84 ? 3.613 -0.733 -27.108 1.00 94.69 84 GLU A CA 1
ATOM 641 C C . GLU A 1 84 ? 3.479 0.722 -26.620 1.00 94.69 84 GLU A C 1
ATOM 643 O O . GLU A 1 84 ? 4.463 1.341 -26.217 1.00 94.69 84 GLU A O 1
ATOM 648 N N . CYS A 1 85 ? 2.256 1.267 -26.592 1.00 93.88 85 CYS A N 1
ATOM 649 C CA . CYS A 1 85 ? 2.010 2.608 -26.065 1.00 93.88 85 CYS A CA 1
ATOM 650 C C . CYS A 1 85 ? 2.360 2.740 -24.573 1.00 93.88 85 CYS A C 1
ATOM 652 O O . CYS A 1 85 ? 2.948 3.748 -24.190 1.00 93.88 85 CYS A O 1
ATOM 654 N N . ILE A 1 86 ? 2.066 1.719 -23.764 1.00 90.56 86 ILE A N 1
ATOM 655 C CA . ILE A 1 86 ? 2.354 1.692 -22.326 1.00 90.56 86 ILE A CA 1
ATOM 656 C C . ILE A 1 86 ? 3.858 1.556 -22.092 1.00 90.56 86 ILE A C 1
ATOM 658 O O . ILE A 1 86 ? 4.431 2.316 -21.314 1.00 90.56 86 ILE A O 1
ATOM 662 N N . ILE A 1 87 ? 4.525 0.653 -22.819 1.00 89.94 87 ILE A N 1
ATOM 663 C CA . ILE A 1 87 ? 5.986 0.489 -22.743 1.00 89.94 87 ILE A CA 1
ATOM 664 C C . ILE A 1 87 ? 6.692 1.807 -23.086 1.00 89.94 87 ILE A C 1
ATOM 666 O O . ILE A 1 87 ? 7.600 2.239 -22.370 1.00 89.94 87 ILE A O 1
ATOM 670 N N . ASN A 1 88 ? 6.270 2.464 -24.168 1.00 91.31 88 ASN A N 1
ATOM 671 C CA . ASN A 1 88 ? 6.835 3.743 -24.587 1.00 91.31 88 ASN A CA 1
ATOM 672 C C . ASN A 1 88 ? 6.638 4.827 -23.522 1.00 91.31 88 ASN A C 1
ATOM 674 O O . ASN A 1 88 ? 7.585 5.554 -23.227 1.00 91.31 88 ASN A O 1
ATOM 678 N N . GLU A 1 89 ? 5.453 4.912 -22.915 1.00 90.00 89 GLU A N 1
ATOM 679 C CA . GLU A 1 89 ? 5.159 5.878 -21.855 1.00 90.00 89 GLU A CA 1
ATOM 680 C C . GLU A 1 89 ? 6.001 5.629 -20.594 1.00 90.00 89 GLU A C 1
ATOM 682 O O . GLU A 1 89 ? 6.669 6.544 -20.111 1.00 90.00 89 GLU A O 1
ATOM 687 N N . LEU A 1 90 ? 6.070 4.388 -20.108 1.00 83.94 90 LEU A N 1
ATOM 688 C CA . LEU A 1 90 ? 6.875 4.026 -18.933 1.00 83.94 90 LEU A CA 1
ATOM 689 C C . LEU A 1 90 ? 8.372 4.320 -19.140 1.00 83.94 90 LEU A C 1
ATOM 691 O O . LEU A 1 90 ? 9.060 4.784 -18.222 1.00 83.94 90 LEU A O 1
ATOM 695 N N . ASN A 1 91 ? 8.879 4.129 -20.361 1.00 84.56 91 ASN A N 1
ATOM 696 C CA . ASN A 1 91 ? 10.265 4.448 -20.705 1.00 84.56 91 ASN A CA 1
ATOM 697 C C . ASN A 1 91 ? 10.576 5.953 -20.648 1.00 84.56 91 ASN A C 1
ATOM 699 O O . ASN A 1 91 ? 11.706 6.311 -20.312 1.00 84.56 91 ASN A O 1
ATOM 703 N N . LEU A 1 92 ? 9.608 6.847 -20.895 1.00 85.62 92 LEU A N 1
ATOM 704 C CA . LEU A 1 92 ? 9.819 8.297 -20.741 1.00 85.62 92 LEU A CA 1
ATOM 705 C C . LEU A 1 92 ? 10.173 8.667 -19.292 1.00 85.62 92 LEU A C 1
ATOM 707 O O . LEU A 1 92 ? 11.029 9.527 -19.050 1.00 85.62 92 LEU A O 1
ATOM 711 N N . PHE A 1 93 ? 9.549 7.989 -18.327 1.00 71.12 93 PHE A N 1
ATOM 712 C CA . PHE A 1 93 ? 9.728 8.259 -16.901 1.00 71.12 93 PHE A CA 1
ATOM 713 C C . PHE A 1 93 ? 10.969 7.577 -16.314 1.00 71.12 93 PHE A C 1
ATOM 715 O O . PHE A 1 93 ? 11.644 8.165 -15.469 1.00 71.12 93 PHE A O 1
ATOM 722 N N . SER A 1 94 ? 11.356 6.402 -16.821 1.00 64.50 94 SER A N 1
ATOM 723 C CA . SER A 1 94 ? 12.589 5.718 -16.390 1.00 64.50 94 SER A CA 1
ATOM 724 C C . SER A 1 94 ? 13.876 6.481 -16.742 1.00 64.50 94 SER A C 1
ATOM 726 O O . SER A 1 94 ? 14.885 6.347 -16.048 1.00 64.50 94 SER A O 1
ATOM 728 N N . ILE A 1 95 ? 13.865 7.324 -17.782 1.00 52.41 95 ILE A N 1
ATOM 729 C CA . ILE A 1 95 ? 15.036 8.131 -18.174 1.00 52.41 95 ILE A CA 1
ATOM 730 C C . ILE A 1 95 ? 15.304 9.268 -17.166 1.00 52.41 95 ILE A C 1
ATOM 732 O O . ILE A 1 95 ? 16.454 9.666 -16.984 1.00 52.41 95 ILE A O 1
ATOM 736 N N . HIS A 1 96 ? 14.283 9.744 -16.447 1.00 47.00 96 HIS A N 1
ATOM 737 C CA . HIS A 1 96 ? 14.404 10.889 -15.535 1.00 47.00 96 HIS A CA 1
ATOM 738 C C . HIS A 1 96 ? 14.880 10.520 -14.119 1.00 47.00 96 HIS A C 1
ATOM 740 O O . HIS A 1 96 ? 15.380 11.387 -13.406 1.00 47.00 96 HIS A O 1
ATOM 746 N N . VAL A 1 97 ? 14.813 9.245 -13.722 1.00 48.88 97 VAL A N 1
ATOM 747 C CA . VAL A 1 97 ? 15.273 8.781 -12.394 1.00 48.88 97 VAL A CA 1
ATOM 748 C C . VAL A 1 97 ? 16.804 8.660 -12.312 1.00 48.88 97 VAL A C 1
ATOM 750 O O . VAL A 1 97 ? 17.368 8.663 -11.226 1.00 48.88 97 VAL A O 1
ATOM 753 N N . LYS A 1 98 ? 17.521 8.622 -13.445 1.00 41.00 98 LYS A N 1
ATOM 754 C CA . LYS A 1 98 ? 18.999 8.575 -13.460 1.00 41.00 98 LYS A CA 1
ATOM 755 C C . LYS A 1 98 ? 19.686 9.935 -13.277 1.00 41.00 98 LYS A C 1
ATOM 757 O O . LYS A 1 98 ? 20.914 9.975 -13.274 1.00 41.00 98 LYS A O 1
ATOM 762 N N . SER A 1 99 ? 18.928 11.027 -13.165 1.00 35.47 99 SER A N 1
ATOM 763 C CA . SER A 1 99 ? 19.473 12.392 -13.182 1.00 35.47 99 SER A CA 1
ATOM 764 C C . SER A 1 99 ? 19.217 13.212 -11.911 1.00 35.47 99 SER A C 1
ATOM 766 O O . SER A 1 99 ? 19.433 14.424 -11.945 1.00 35.47 99 SER A O 1
ATOM 768 N N . ILE A 1 100 ? 18.802 12.581 -10.808 1.00 38.22 100 ILE A N 1
ATOM 769 C CA . ILE A 1 100 ? 18.685 13.216 -9.483 1.00 38.22 100 ILE A CA 1
ATOM 770 C C . ILE A 1 100 ? 19.592 12.488 -8.495 1.00 38.22 100 ILE A C 1
ATOM 772 O O . ILE A 1 100 ? 19.559 11.237 -8.497 1.00 38.22 100 ILE A O 1
#

pLDDT: mean 86.15, std 13.29, range [35.47, 98.06]

Foldseek 3Di:
DDDQDPPPPVDCVQDDDDPVNVVVVVVLLVVAPLQPQADDDDTDDDDDDDPHCSVVSVPTDHADPVDPDGPNHDPPDDLVNDPPVVVVVVVVVVVVVVPD

Solvent-accessible surface area (backbone atoms only — not comparable to full-atom values): 6632 Å² total; per-residue (Å²): 139,61,64,49,75,80,82,76,74,91,46,79,84,64,49,75,80,54,72,67,57,54,49,50,52,54,56,53,42,78,75,32,78,56,37,59,62,45,64,80,66,89,74,55,70,94,74,82,81,77,92,66,60,61,71,59,32,60,74,51,67,62,36,49,93,92,51,91,60,49,54,67,52,76,91,82,74,58,77,89,74,49,57,68,69,56,50,54,52,55,51,63,58,61,63,59,66,79,77,115

Sequence (100 aa):
MLQGDRRHAGTPEDGVISRKQIAQVLVSALSNDAATNKTFELVAERGEAQPDFTPLFMDLQADNPQKNDGVLDLNNMPFSEEPECIINELNLFSIHVKSI

Organism: NCBI:txid252393

Mean predicted aligned error: 6.59 Å

Secondary structure (DSSP, 8-state):
--SS------SGGG----HHHHHHHHHHHHT-GGGTT--------SSPPPS-SHHHHHHSPPP-TT-SSPTT---SS-GGGS-HHHHHHHHHHHTTGGG-

Radius of gyration: 16.41 Å; Cα contacts (8 Å, |Δi|>4): 74; chains: 1; bounding box: 38×28×44 Å

Nearest PDB structures (foldseek):
  3tk0-assembly1_A-2  TM=3.977E-01  e=2.540E+00  Homo sapiens